Protein AF-A0A699TWW1-F1 (afdb_monomer_lite)

Radius of gyration: 23.91 Å; chains: 1; bounding box: 63×21×76 Å

Structure (mmCIF, N/CA/C/O backbone):
data_AF-A0A699TWW1-F1
#
_entry.id   AF-A0A699TWW1-F1
#
loop_
_atom_site.group_PDB
_atom_site.id
_atom_site.type_symbol
_atom_site.label_atom_id
_atom_site.label_alt_id
_atom_site.label_comp_id
_atom_site.label_asym_id
_atom_site.label_entity_id
_atom_site.label_seq_id
_atom_site.pdbx_PDB_ins_code
_atom_site.Cartn_x
_atom_site.Cartn_y
_atom_site.Cartn_z
_atom_site.occupancy
_atom_site.B_iso_or_equiv
_atom_site.auth_seq_id
_atom_site.auth_comp_id
_atom_site.auth_asym_id
_atom_site.auth_atom_id
_atom_site.pdbx_PDB_model_num
ATOM 1 N N . MET A 1 1 ? 47.365 -12.839 48.430 1.00 36.09 1 MET A N 1
ATOM 2 C CA . MET A 1 1 ? 47.598 -11.556 47.741 1.00 36.09 1 MET A CA 1
ATOM 3 C C . MET A 1 1 ? 46.984 -11.689 46.363 1.00 36.09 1 MET A C 1
ATOM 5 O O . MET A 1 1 ? 47.537 -12.426 45.566 1.00 36.09 1 MET A O 1
ATOM 9 N N . GLN A 1 2 ? 45.825 -11.137 46.045 1.00 32.66 2 GLN A N 1
ATOM 10 C CA . GLN A 1 2 ? 44.809 -10.357 46.762 1.00 32.66 2 GLN A CA 1
ATOM 11 C C . GLN A 1 2 ? 43.490 -10.607 45.988 1.00 32.66 2 GLN A C 1
ATOM 13 O O . GLN A 1 2 ? 43.554 -10.829 44.782 1.00 32.66 2 GLN A O 1
ATOM 18 N N . GLU A 1 3 ? 42.400 -10.909 46.704 1.00 35.81 3 GLU A N 1
ATOM 19 C CA . GLU A 1 3 ? 41.154 -10.100 46.771 1.00 35.81 3 GLU A CA 1
ATOM 20 C C . GLU A 1 3 ? 40.416 -10.036 45.419 1.00 35.81 3 GLU A C 1
ATOM 22 O O . GLU A 1 3 ? 40.863 -9.394 44.478 1.00 35.81 3 GLU A O 1
ATOM 27 N N . GLU A 1 4 ? 39.368 -10.840 45.200 1.00 44.75 4 GLU A N 1
ATOM 28 C CA . GLU A 1 4 ? 37.983 -10.510 45.602 1.00 44.75 4 GLU A CA 1
ATOM 29 C C . GLU A 1 4 ? 37.694 -9.012 45.530 1.00 44.75 4 GLU A C 1
ATOM 31 O O . GLU A 1 4 ? 37.936 -8.324 46.505 1.00 44.75 4 GLU A O 1
ATOM 36 N N . LEU A 1 5 ? 37.125 -8.534 44.425 1.00 32.69 5 LEU A N 1
ATOM 37 C CA . LEU A 1 5 ? 36.150 -7.440 44.402 1.00 32.69 5 LEU A CA 1
ATOM 38 C C . LEU A 1 5 ? 35.316 -7.660 43.128 1.00 32.69 5 LEU A C 1
ATOM 40 O O . LEU A 1 5 ? 35.822 -7.524 42.022 1.00 32.69 5 LEU A O 1
ATOM 44 N N . HIS A 1 6 ? 34.160 -8.303 43.263 1.00 32.06 6 HIS A N 1
ATOM 45 C CA . HIS A 1 6 ? 32.869 -7.615 43.340 1.00 32.06 6 HIS A CA 1
ATOM 46 C C . HIS A 1 6 ? 32.320 -7.232 41.956 1.00 32.06 6 HIS A C 1
ATOM 48 O O . HIS A 1 6 ? 33.028 -6.696 41.118 1.00 32.06 6 HIS A O 1
ATOM 54 N N . GLU A 1 7 ? 31.030 -7.527 41.773 1.00 40.00 7 GLU A N 1
ATOM 55 C CA . GLU A 1 7 ? 30.184 -7.251 40.600 1.00 40.00 7 GLU A CA 1
ATOM 56 C C . GLU A 1 7 ? 30.178 -8.310 39.485 1.00 40.00 7 GLU A C 1
ATOM 58 O O . GLU A 1 7 ? 30.182 -8.039 38.285 1.00 40.00 7 GLU A O 1
ATOM 63 N N . PHE A 1 8 ? 29.955 -9.558 39.911 1.00 32.84 8 PHE A N 1
ATOM 64 C CA . PHE A 1 8 ? 28.744 -10.250 39.449 1.00 32.84 8 PHE A CA 1
ATOM 65 C C . PHE A 1 8 ? 27.535 -9.335 39.723 1.00 32.84 8 PHE A C 1
ATOM 67 O O . PHE A 1 8 ? 27.031 -9.333 40.837 1.00 32.84 8 PHE A O 1
ATOM 74 N N . GLU A 1 9 ? 27.201 -8.482 38.750 1.00 46.22 9 GLU A N 1
ATOM 75 C CA . GLU A 1 9 ? 25.916 -7.798 38.500 1.00 46.22 9 GLU A CA 1
ATOM 76 C C . GLU A 1 9 ? 26.188 -6.579 37.596 1.00 46.22 9 GLU A C 1
ATOM 78 O O . GLU A 1 9 ? 26.313 -5.446 38.045 1.00 46.22 9 GLU A O 1
ATOM 83 N N . ARG A 1 10 ? 26.254 -6.791 36.276 1.00 31.42 10 ARG A N 1
ATOM 84 C CA . ARG A 1 10 ? 25.778 -5.761 35.343 1.00 31.42 10 ARG A CA 1
ATOM 85 C C . ARG A 1 10 ? 24.476 -6.257 34.746 1.00 31.42 10 ARG A C 1
ATOM 87 O O . ARG A 1 10 ? 24.480 -6.976 33.756 1.00 31.42 10 ARG A O 1
ATOM 94 N N . LEU A 1 11 ? 23.424 -5.927 35.486 1.00 34.34 11 LEU A N 1
ATOM 95 C CA . LEU A 1 11 ? 22.090 -5.539 35.043 1.00 34.34 11 LEU A CA 1
ATOM 96 C C . LEU A 1 11 ? 21.726 -5.945 33.607 1.00 34.34 11 LEU A C 1
ATOM 98 O O . LEU A 1 11 ? 22.255 -5.405 32.636 1.00 34.34 11 LEU A O 1
ATOM 102 N N . GLU A 1 12 ? 20.757 -6.855 33.524 1.00 46.75 12 GLU A N 1
ATOM 103 C CA . GLU A 1 12 ? 19.800 -6.952 32.424 1.00 46.75 12 GLU A CA 1
ATOM 104 C C . GLU A 1 12 ? 19.278 -5.554 32.066 1.00 46.75 12 GLU A C 1
ATOM 106 O O . GLU A 1 12 ? 18.487 -5.002 32.811 1.00 46.75 12 GLU A O 1
ATOM 111 N N . GLU A 1 13 ? 19.730 -4.980 30.955 1.00 53.97 13 GLU A N 1
ATOM 112 C CA . GLU A 1 13 ? 19.055 -3.917 30.194 1.00 53.97 13 GLU A CA 1
ATOM 113 C C . GLU A 1 13 ? 19.764 -3.860 28.822 1.00 53.97 13 GLU A C 1
ATOM 115 O O . GLU A 1 13 ? 20.384 -2.865 28.450 1.00 53.97 13 GLU A O 1
ATOM 120 N N . GLU A 1 14 ? 19.741 -4.956 28.056 1.00 42.88 14 GLU A N 1
ATOM 121 C CA . GLU A 1 14 ? 19.859 -4.816 26.601 1.00 42.88 14 GLU A CA 1
ATOM 122 C C . GLU A 1 14 ? 18.437 -4.760 26.064 1.00 42.88 14 GLU A C 1
ATOM 124 O O . GLU A 1 14 ? 17.745 -5.770 25.920 1.00 42.88 14 GLU A O 1
ATOM 129 N N . GLY A 1 15 ? 17.980 -3.516 25.904 1.00 43.69 15 GLY A N 1
ATOM 130 C CA . GLY A 1 15 ? 16.692 -3.180 25.332 1.00 43.69 15 GLY A CA 1
ATOM 131 C C . GLY A 1 15 ? 16.460 -3.911 24.017 1.00 43.69 15 GLY A C 1
ATOM 132 O O . GLY A 1 15 ? 17.394 -4.315 23.330 1.00 43.69 15 GLY A O 1
ATOM 133 N N . ILE A 1 16 ? 15.181 -4.075 23.686 1.00 45.28 16 ILE A N 1
ATOM 134 C CA . ILE A 1 16 ? 14.731 -4.648 22.419 1.00 45.28 16 ILE A CA 1
ATOM 135 C C . ILE A 1 16 ? 15.562 -4.033 21.289 1.00 45.28 16 ILE A C 1
ATOM 137 O O . ILE A 1 16 ? 15.473 -2.828 21.048 1.00 45.28 16 ILE A O 1
ATOM 141 N N . ASP A 1 17 ? 16.379 -4.855 20.633 1.00 39.88 17 ASP A N 1
ATOM 142 C CA . ASP A 1 17 ? 17.129 -4.447 19.455 1.00 39.88 17 ASP A CA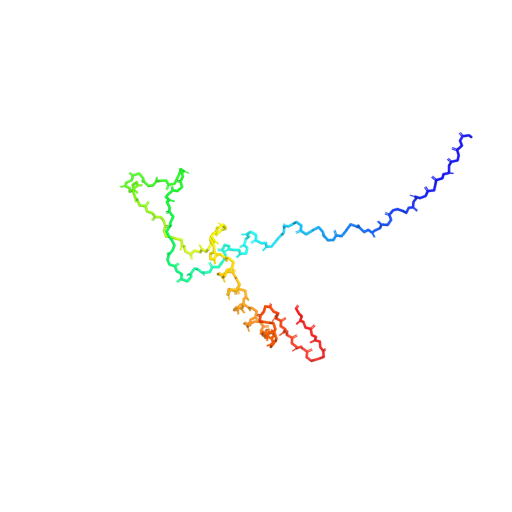 1
ATOM 143 C C . ASP A 1 17 ? 16.101 -4.123 18.362 1.00 39.88 17 ASP A C 1
ATOM 145 O O . ASP A 1 17 ? 15.422 -5.001 17.824 1.00 39.88 17 ASP A O 1
ATOM 149 N N . PHE A 1 18 ? 15.874 -2.828 18.135 1.00 47.38 18 PHE A N 1
ATOM 150 C CA . PHE A 1 18 ? 14.877 -2.309 17.193 1.00 47.38 18 PHE A CA 1
ATOM 151 C C . PHE A 1 18 ? 15.353 -2.387 15.730 1.00 47.38 18 PHE A C 1
ATOM 153 O O . PHE A 1 18 ? 14.671 -1.884 14.832 1.00 47.38 18 PHE A O 1
ATOM 160 N N . GLU A 1 19 ? 16.491 -3.027 15.464 1.00 53.47 19 GLU A N 1
ATOM 161 C CA . GLU A 1 19 ? 16.983 -3.289 14.115 1.00 53.47 19 GLU A CA 1
ATOM 162 C C . GLU A 1 19 ? 16.304 -4.535 13.506 1.00 53.47 19 GLU A C 1
ATOM 164 O O . GLU A 1 19 ? 16.578 -5.688 13.820 1.00 53.47 19 GLU A O 1
ATOM 169 N N . GLU A 1 20 ? 15.389 -4.245 12.578 1.00 54.09 20 GLU A N 1
ATOM 170 C CA . GLU A 1 20 ? 15.117 -5.028 11.367 1.00 54.09 20 GLU A CA 1
ATOM 171 C C . GLU A 1 20 ? 14.612 -6.480 11.486 1.00 54.09 20 GLU A C 1
ATOM 173 O O . GLU A 1 20 ? 15.315 -7.442 11.181 1.00 54.09 20 GLU A O 1
ATOM 178 N N . SER A 1 21 ? 13.300 -6.669 11.690 1.00 49.81 21 SER A N 1
ATOM 179 C CA . SER A 1 21 ? 12.678 -7.946 11.274 1.00 49.81 21 SER A CA 1
ATOM 180 C C . SER A 1 21 ? 11.313 -7.882 10.582 1.00 49.81 21 SER A C 1
ATOM 182 O O . SER A 1 21 ? 10.813 -8.916 10.150 1.00 49.81 21 SER A O 1
ATOM 184 N N . PHE A 1 22 ? 10.698 -6.709 10.366 1.00 52.16 22 PHE A N 1
ATOM 185 C CA . PHE A 1 22 ? 9.357 -6.689 9.741 1.00 52.16 22 PHE A CA 1
ATOM 186 C C . PHE A 1 22 ? 9.074 -5.612 8.687 1.00 52.16 22 PHE A C 1
ATOM 188 O O . PHE A 1 22 ? 7.986 -5.622 8.117 1.00 52.16 22 PHE A O 1
ATOM 195 N N . ALA A 1 23 ? 10.009 -4.716 8.357 1.00 52.94 23 ALA A N 1
ATOM 196 C CA . ALA A 1 23 ? 9.735 -3.616 7.420 1.00 52.94 23 ALA A CA 1
ATOM 197 C C . ALA A 1 23 ? 10.074 -3.909 5.939 1.00 52.94 23 ALA A C 1
ATOM 199 O O . ALA A 1 23 ? 9.243 -3.607 5.079 1.00 52.94 23 ALA A O 1
ATOM 200 N N . PRO A 1 24 ? 11.225 -4.516 5.578 1.00 54.84 24 PRO A N 1
ATOM 201 C CA . PRO A 1 24 ? 11.615 -4.610 4.166 1.00 54.84 24 PRO A CA 1
ATOM 202 C C . PRO A 1 24 ? 10.673 -5.491 3.329 1.00 54.84 24 PRO A C 1
ATOM 204 O O . PRO A 1 24 ? 10.322 -5.145 2.201 1.00 54.84 24 PRO A O 1
ATOM 207 N N . THR A 1 25 ? 10.206 -6.606 3.897 1.00 59.19 25 THR A N 1
ATOM 208 C CA . THR A 1 25 ? 9.284 -7.549 3.237 1.00 59.19 25 THR A CA 1
ATOM 209 C C . THR A 1 25 ? 7.831 -7.080 3.268 1.00 59.19 25 THR A C 1
ATOM 211 O O . THR A 1 25 ? 7.046 -7.430 2.385 1.00 59.19 25 THR A O 1
ATOM 214 N N . ALA A 1 26 ? 7.470 -6.250 4.247 1.00 58.62 26 ALA A N 1
ATOM 215 C CA . ALA A 1 26 ? 6.149 -5.653 4.378 1.00 58.62 26 ALA A CA 1
ATOM 216 C C . ALA A 1 26 ? 5.785 -4.833 3.129 1.00 58.62 26 ALA A C 1
ATOM 218 O O . ALA A 1 26 ? 4.729 -5.055 2.527 1.00 58.62 26 ALA A O 1
ATOM 219 N N . PHE A 1 27 ? 6.688 -3.958 2.673 1.00 62.66 27 PHE A N 1
ATOM 220 C CA . PHE A 1 27 ? 6.439 -3.090 1.516 1.00 62.66 27 PHE A CA 1
ATOM 221 C C . PHE A 1 27 ? 6.183 -3.862 0.218 1.00 62.66 27 PHE A C 1
ATOM 223 O O . PHE A 1 27 ? 5.365 -3.423 -0.590 1.00 62.66 27 PHE A O 1
ATOM 230 N N . LEU A 1 28 ? 6.800 -5.036 0.052 1.00 65.44 28 LEU A N 1
ATOM 231 C CA . LEU A 1 28 ? 6.691 -5.855 -1.162 1.00 65.44 28 LEU A CA 1
ATOM 232 C C . LEU A 1 28 ? 5.283 -6.427 -1.397 1.00 65.44 28 LEU A C 1
ATOM 234 O O . LEU A 1 28 ? 4.966 -6.861 -2.505 1.00 65.44 28 LEU A O 1
ATOM 238 N N . ASN A 1 29 ? 4.413 -6.409 -0.383 1.00 70.06 29 ASN A N 1
ATOM 239 C CA . ASN A 1 29 ? 3.053 -6.941 -0.484 1.00 70.06 29 ASN A CA 1
ATOM 240 C C . ASN A 1 29 ? 1.989 -5.878 -0.797 1.00 70.06 29 ASN A C 1
ATOM 242 O O . ASN A 1 29 ? 0.878 -6.239 -1.207 1.00 70.06 29 ASN A O 1
ATOM 246 N N . GLY A 1 30 ? 2.322 -4.589 -0.661 1.00 78.50 30 GLY A N 1
ATOM 247 C CA . GLY A 1 30 ? 1.404 -3.479 -0.908 1.00 78.50 30 GLY A CA 1
ATOM 248 C C . GLY A 1 30 ? 0.993 -3.386 -2.379 1.00 78.50 30 GLY A C 1
ATOM 249 O O . GLY A 1 30 ? 1.838 -3.343 -3.277 1.00 78.50 30 GLY A O 1
ATOM 250 N N . ASN A 1 31 ? -0.315 -3.341 -2.640 1.00 85.25 31 ASN A N 1
ATOM 251 C CA . ASN A 1 31 ? -0.831 -3.077 -3.983 1.00 85.25 31 ASN A CA 1
ATOM 252 C C . ASN A 1 31 ? -0.679 -1.589 -4.312 1.00 85.25 31 ASN A C 1
ATOM 254 O O . ASN A 1 31 ? -1.053 -0.726 -3.516 1.00 85.25 31 ASN A O 1
ATOM 258 N N . LEU A 1 32 ? -0.161 -1.288 -5.501 1.00 87.06 32 LEU A N 1
ATOM 259 C CA . LEU A 1 32 ? -0.091 0.080 -6.001 1.00 87.06 32 LEU A CA 1
ATOM 260 C C . LEU A 1 32 ? -1.469 0.501 -6.522 1.00 87.06 32 LEU A C 1
ATOM 262 O O . LEU A 1 32 ? -2.074 -0.212 -7.319 1.00 87.06 32 LEU A O 1
ATOM 266 N N . ARG A 1 33 ? -1.965 1.658 -6.068 1.00 85.06 33 ARG A N 1
ATOM 267 C CA . ARG A 1 33 ? -3.189 2.270 -6.619 1.00 85.06 33 ARG A CA 1
ATOM 268 C C . ARG A 1 33 ? -2.951 2.882 -7.998 1.00 85.06 33 ARG A C 1
ATOM 270 O O . ARG A 1 33 ? -3.863 2.946 -8.811 1.00 85.06 33 ARG A O 1
ATOM 277 N N . GLU A 1 34 ? -1.730 3.344 -8.225 1.00 87.31 34 GLU A N 1
ATOM 278 C CA . GLU A 1 34 ? -1.299 4.025 -9.438 1.00 87.31 34 GLU A CA 1
ATOM 279 C C . GLU A 1 34 ? -0.411 3.103 -10.271 1.00 87.31 34 GLU A C 1
ATOM 281 O O . GLU A 1 34 ? 0.264 2.213 -9.746 1.00 87.31 34 GLU A O 1
ATOM 286 N N . GLU A 1 35 ? -0.381 3.335 -11.579 1.00 90.75 35 GLU A N 1
ATOM 287 C CA . GLU A 1 35 ? 0.538 2.624 -12.456 1.00 90.75 35 GLU A CA 1
ATOM 288 C C . GLU A 1 35 ? 1.935 3.222 -12.345 1.00 90.75 35 GLU A C 1
ATOM 290 O O . GLU A 1 35 ? 2.159 4.388 -12.663 1.00 90.75 35 GLU A O 1
ATOM 295 N N . VAL A 1 36 ? 2.886 2.406 -11.900 1.00 90.69 36 VAL A N 1
ATOM 296 C CA . VAL A 1 36 ? 4.275 2.824 -11.730 1.00 90.69 36 VAL A CA 1
ATOM 297 C C . VAL A 1 36 ? 5.127 2.025 -12.694 1.00 90.69 36 VAL A C 1
ATOM 299 O O . VAL A 1 36 ? 5.084 0.793 -12.701 1.00 90.69 36 VAL A O 1
ATOM 302 N N . TYR A 1 37 ? 5.904 2.745 -13.493 1.00 92.94 37 TYR A N 1
ATOM 303 C CA . TYR A 1 37 ? 6.818 2.183 -14.472 1.00 92.94 37 TYR A CA 1
ATOM 304 C C . TYR A 1 37 ? 8.255 2.474 -14.046 1.00 92.94 37 TYR A C 1
ATOM 306 O O . TYR A 1 37 ? 8.551 3.562 -13.551 1.00 92.94 37 TYR A O 1
ATOM 314 N N . VAL A 1 38 ? 9.143 1.503 -14.232 1.00 91.50 38 VAL A N 1
ATOM 315 C CA . VAL A 1 38 ? 10.575 1.638 -13.952 1.00 91.50 38 VAL A CA 1
ATOM 316 C C . VAL A 1 38 ? 11.384 1.264 -15.183 1.00 91.50 38 VAL A C 1
ATOM 318 O O . VAL A 1 38 ? 10.974 0.416 -15.980 1.00 91.50 38 VAL A O 1
ATOM 321 N N . SER A 1 39 ? 12.543 1.899 -15.341 1.00 93.19 39 SER A N 1
ATOM 322 C CA . SER A 1 39 ? 13.508 1.493 -16.357 1.00 93.19 39 SER A CA 1
ATOM 323 C C . SER A 1 39 ? 13.971 0.060 -16.111 1.00 93.19 39 SER A C 1
ATOM 325 O O . SER A 1 39 ? 13.976 -0.424 -14.975 1.00 93.19 39 SER A O 1
ATOM 327 N N . GLN A 1 40 ? 14.387 -0.613 -17.178 1.00 93.31 40 GLN A N 1
ATOM 328 C CA . GLN A 1 40 ? 14.931 -1.960 -17.066 1.00 93.31 40 GLN A CA 1
ATOM 329 C C . GLN A 1 40 ? 16.223 -1.920 -16.240 1.00 93.31 40 GLN A C 1
ATOM 331 O O . GLN A 1 40 ? 17.111 -1.118 -16.544 1.00 93.31 40 GLN A O 1
ATOM 336 N N . PRO A 1 41 ? 16.339 -2.731 -15.176 1.00 89.62 41 PRO A N 1
ATOM 337 C CA . PRO A 1 41 ? 17.557 -2.777 -14.395 1.00 89.62 41 PRO A CA 1
ATOM 338 C C . PRO A 1 41 ? 18.679 -3.431 -15.200 1.00 89.62 41 PRO A C 1
ATOM 340 O O . PRO A 1 41 ? 18.455 -4.313 -16.034 1.00 89.62 41 PRO A O 1
ATOM 343 N N . ASN A 1 42 ? 19.907 -3.008 -14.912 1.00 88.31 42 ASN A N 1
ATOM 344 C CA . ASN A 1 42 ? 21.098 -3.574 -15.531 1.00 88.31 42 ASN A CA 1
ATOM 345 C C . ASN A 1 42 ? 21.124 -5.098 -15.308 1.00 88.31 42 ASN A C 1
ATOM 347 O O . ASN A 1 42 ? 20.977 -5.563 -14.179 1.00 88.31 42 ASN A O 1
ATOM 351 N N . GLY A 1 43 ? 21.284 -5.868 -16.388 1.00 91.00 43 GLY A N 1
ATOM 352 C CA . GLY A 1 43 ? 21.248 -7.338 -16.362 1.00 91.00 43 GLY A CA 1
ATOM 353 C C . GLY A 1 43 ? 19.875 -7.976 -16.621 1.00 91.00 43 GLY A C 1
ATOM 354 O O . GLY A 1 43 ? 19.815 -9.186 -16.802 1.00 91.00 43 GLY A O 1
ATOM 355 N N . PHE A 1 44 ? 18.798 -7.186 -16.703 1.00 88.44 44 PHE A N 1
ATOM 356 C CA . PHE A 1 44 ? 17.439 -7.643 -17.050 1.00 88.44 44 PHE A CA 1
ATOM 357 C C . PHE A 1 44 ? 16.849 -6.874 -18.241 1.00 88.44 44 PHE A C 1
ATOM 359 O O . PHE A 1 44 ? 15.629 -6.790 -18.393 1.00 88.44 44 PHE A O 1
ATOM 366 N N . VAL A 1 45 ? 17.712 -6.261 -19.052 1.00 93.69 45 VAL A N 1
ATOM 367 C CA . VAL A 1 45 ? 17.302 -5.569 -20.274 1.00 93.69 45 VAL A CA 1
ATOM 368 C C . VAL A 1 45 ? 16.901 -6.613 -21.311 1.00 93.69 45 VAL A C 1
ATOM 370 O O . VAL A 1 45 ? 17.690 -7.496 -21.642 1.00 93.69 45 VAL A O 1
ATOM 373 N N . ASP A 1 46 ? 15.683 -6.497 -21.819 1.00 93.69 46 ASP A N 1
ATOM 374 C CA . ASP A 1 46 ? 15.200 -7.252 -22.966 1.00 93.69 46 ASP A CA 1
ATOM 375 C C . ASP A 1 46 ? 15.951 -6.797 -24.228 1.00 93.69 46 ASP A C 1
ATOM 377 O O . ASP A 1 46 ? 15.905 -5.622 -24.604 1.00 93.69 46 ASP A O 1
ATOM 381 N N . ALA A 1 47 ? 16.662 -7.728 -24.868 1.00 93.62 47 ALA A N 1
ATOM 382 C CA . ALA A 1 47 ? 17.457 -7.457 -26.061 1.00 93.62 47 ALA A CA 1
ATOM 383 C C . ALA A 1 47 ? 16.591 -7.104 -27.281 1.00 93.62 47 ALA A C 1
ATOM 385 O O . ALA A 1 47 ? 17.017 -6.297 -28.110 1.00 93.62 47 ALA A O 1
ATOM 386 N N . ASP A 1 48 ? 15.382 -7.664 -27.367 1.00 96.50 48 ASP A N 1
ATOM 387 C CA . ASP A 1 48 ? 14.447 -7.396 -28.462 1.00 96.50 48 ASP A CA 1
ATOM 388 C C . ASP A 1 48 ? 13.700 -6.075 -28.236 1.00 96.50 48 ASP A C 1
ATOM 390 O O . ASP A 1 48 ? 13.293 -5.407 -29.189 1.00 96.50 48 ASP A O 1
ATOM 394 N N . ASN A 1 49 ? 13.560 -5.659 -26.972 1.00 93.75 49 ASN A N 1
ATOM 395 C CA . ASN A 1 49 ? 12.846 -4.445 -26.581 1.00 93.75 49 ASN A CA 1
ATOM 396 C C . ASN A 1 49 ? 13.659 -3.565 -25.607 1.00 93.75 49 ASN A C 1
ATOM 398 O O . ASN A 1 49 ? 13.231 -3.318 -24.473 1.00 93.75 49 ASN A O 1
ATOM 402 N N . PRO A 1 50 ? 14.805 -3.003 -26.032 1.00 90.88 50 PRO A N 1
ATOM 403 C CA . PRO A 1 50 ? 15.717 -2.288 -25.132 1.00 90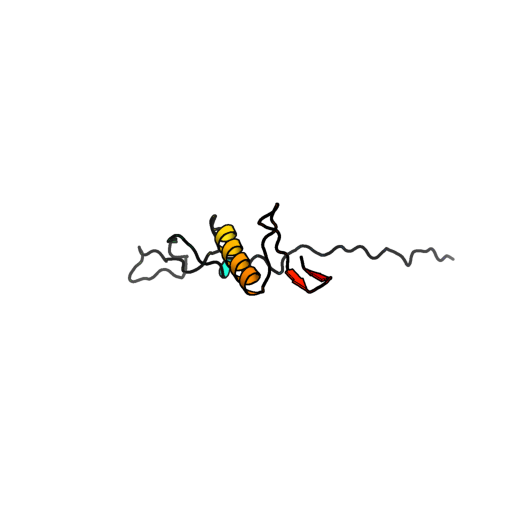.88 50 PRO A CA 1
ATOM 404 C C . PRO A 1 50 ? 15.114 -1.008 -24.532 1.00 90.88 50 PRO A C 1
ATOM 406 O O . PRO A 1 50 ? 15.504 -0.580 -23.449 1.00 90.88 50 PRO A O 1
ATOM 409 N N . ASN A 1 51 ? 14.124 -0.411 -25.204 1.00 92.62 51 ASN A N 1
ATOM 410 C CA . ASN A 1 51 ? 13.468 0.828 -24.773 1.00 92.62 51 ASN A CA 1
ATOM 411 C C . ASN A 1 51 ? 12.199 0.598 -23.936 1.00 92.62 51 ASN A C 1
ATOM 413 O O . ASN A 1 51 ? 11.516 1.561 -23.585 1.00 92.62 51 ASN A O 1
ATOM 417 N N . HIS A 1 52 ? 11.842 -0.654 -23.640 1.00 93.06 52 HIS A N 1
ATOM 418 C CA . HIS A 1 52 ? 10.693 -0.934 -22.786 1.00 93.06 52 HIS A CA 1
ATOM 419 C C . HIS A 1 52 ? 10.953 -0.551 -21.331 1.00 93.06 52 H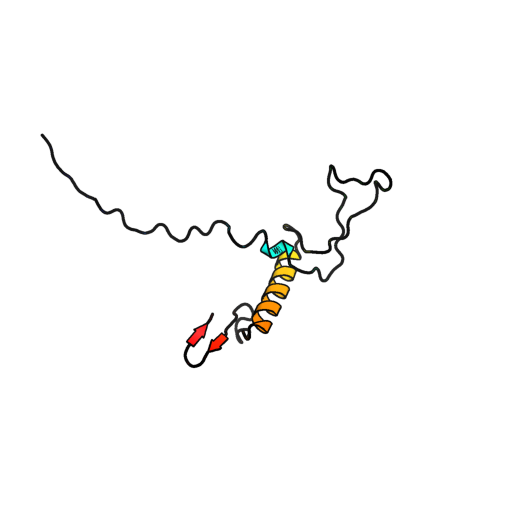IS A C 1
ATOM 421 O O . HIS A 1 52 ? 12.086 -0.398 -20.877 1.00 93.06 52 HIS A O 1
ATOM 427 N N . VAL A 1 53 ? 9.856 -0.398 -20.600 1.00 93.56 53 VAL A N 1
ATOM 428 C CA . VAL A 1 53 ? 9.832 -0.151 -19.160 1.00 93.56 53 VAL A CA 1
ATOM 429 C C . VAL A 1 53 ? 8.991 -1.227 -18.490 1.00 93.56 53 VAL A C 1
ATOM 431 O O . VAL A 1 53 ? 8.025 -1.731 -19.069 1.00 93.56 53 VAL A O 1
ATOM 434 N N . TYR A 1 54 ? 9.335 -1.577 -17.255 1.00 92.00 54 TYR A N 1
ATOM 435 C CA . TYR A 1 54 ? 8.585 -2.563 -16.487 1.00 92.00 54 TYR A CA 1
ATOM 436 C C . TYR A 1 54 ? 7.496 -1.890 -15.662 1.00 92.00 54 TYR A C 1
ATOM 438 O O . TYR A 1 54 ? 7.756 -0.941 -14.925 1.00 92.00 54 TYR A O 1
ATOM 446 N N . LYS A 1 55 ? 6.273 -2.418 -15.749 1.00 92.12 55 LYS A N 1
ATOM 447 C CA . LYS A 1 55 ? 5.168 -2.030 -14.870 1.00 92.12 55 LYS A CA 1
ATOM 448 C C . LYS A 1 55 ? 5.270 -2.781 -13.547 1.00 92.12 55 LYS A C 1
ATOM 450 O O . LYS A 1 55 ? 5.251 -4.014 -13.520 1.00 92.12 55 LYS A O 1
ATOM 455 N N . LEU A 1 56 ? 5.315 -2.045 -12.444 1.00 90.06 56 LEU A N 1
ATOM 456 C CA . LEU A 1 56 ? 5.321 -2.632 -11.112 1.00 90.06 56 LEU A CA 1
ATOM 457 C C . LEU A 1 56 ? 3.930 -3.155 -10.747 1.00 90.06 56 LEU A C 1
ATOM 459 O O . LEU A 1 56 ? 2.943 -2.424 -10.769 1.00 90.06 56 LEU A O 1
ATOM 463 N N . LYS A 1 57 ? 3.858 -4.437 -10.376 1.00 87.56 57 LYS A N 1
ATOM 464 C CA . LYS A 1 57 ? 2.629 -5.067 -9.860 1.00 87.56 57 LYS A CA 1
ATOM 465 C C . LYS A 1 57 ? 2.423 -4.826 -8.362 1.00 87.56 57 LYS A C 1
ATOM 467 O O . LYS A 1 57 ? 1.305 -4.944 -7.868 1.00 87.56 57 LYS A O 1
ATOM 472 N N . LYS A 1 58 ? 3.506 -4.534 -7.644 1.00 86.31 58 LYS A N 1
ATOM 473 C CA . LYS A 1 58 ? 3.569 -4.353 -6.192 1.00 86.31 58 LYS A CA 1
ATOM 474 C C . LYS A 1 58 ? 4.468 -3.174 -5.860 1.00 86.31 58 LYS A C 1
ATOM 476 O O . LYS A 1 58 ? 5.322 -2.802 -6.666 1.00 86.31 58 LYS A O 1
ATOM 481 N N . ALA A 1 59 ? 4.270 -2.593 -4.685 1.00 87.75 59 ALA A N 1
ATOM 482 C CA . ALA A 1 59 ? 5.148 -1.552 -4.193 1.00 87.75 59 ALA A CA 1
ATOM 483 C C . ALA A 1 59 ? 6.556 -2.116 -3.948 1.00 87.75 59 ALA A C 1
ATOM 485 O O . ALA A 1 59 ? 6.725 -3.162 -3.330 1.00 87.75 59 ALA A O 1
ATOM 486 N N . LEU A 1 60 ? 7.567 -1.418 -4.458 1.00 86.62 60 LEU A N 1
ATOM 487 C CA . LEU A 1 60 ? 8.968 -1.681 -4.151 1.00 86.62 60 LEU A CA 1
ATOM 488 C C . LEU A 1 60 ? 9.440 -0.726 -3.059 1.00 86.62 60 LEU A C 1
ATOM 490 O O . LEU A 1 60 ? 8.924 0.386 -2.920 1.00 86.62 60 LEU A O 1
ATOM 494 N N . TYR A 1 61 ? 10.453 -1.151 -2.311 1.00 81.25 61 TYR A N 1
ATOM 495 C CA . TYR A 1 61 ? 11.147 -0.275 -1.377 1.00 81.25 61 TYR A CA 1
ATOM 496 C C . TYR A 1 61 ? 11.685 0.980 -2.089 1.00 81.25 61 TYR 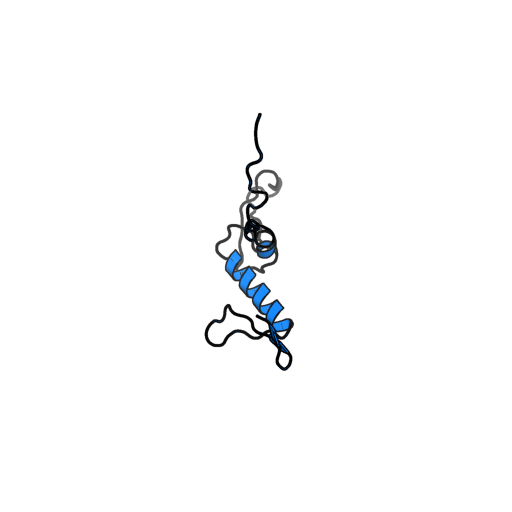A C 1
ATOM 498 O O . TYR A 1 61 ? 12.038 0.943 -3.268 1.00 81.25 61 TYR A O 1
ATOM 506 N N . GLY A 1 62 ? 11.709 2.109 -1.378 1.00 83.19 62 GLY A N 1
ATOM 507 C CA . GLY A 1 62 ? 12.161 3.400 -1.910 1.00 83.19 62 GLY A CA 1
ATOM 508 C C . GLY A 1 62 ? 11.128 4.148 -2.763 1.00 83.19 62 GLY A C 1
ATOM 509 O O . GLY A 1 62 ? 11.321 5.325 -3.066 1.00 83.19 62 GLY A O 1
ATOM 510 N N . LEU A 1 63 ? 9.997 3.524 -3.110 1.00 87.69 63 LEU A N 1
ATOM 511 C CA . LEU A 1 63 ? 8.884 4.234 -3.735 1.00 87.69 63 LEU A CA 1
ATOM 512 C C . LEU A 1 63 ? 8.158 5.111 -2.708 1.00 87.69 63 LEU A C 1
ATOM 514 O O . LEU A 1 63 ? 7.759 4.635 -1.646 1.00 87.69 63 LEU A O 1
ATOM 518 N N . LYS A 1 64 ? 7.884 6.372 -3.060 1.00 88.38 64 LYS A N 1
ATOM 519 C CA . LYS A 1 64 ? 7.152 7.320 -2.193 1.00 88.38 64 LYS A CA 1
ATOM 520 C C . LYS A 1 64 ? 5.768 6.805 -1.779 1.00 88.38 64 LYS A C 1
ATOM 522 O O . LYS A 1 64 ? 5.283 7.118 -0.698 1.00 88.38 64 LYS A O 1
ATOM 527 N N . GLN A 1 65 ? 5.146 5.998 -2.631 1.00 87.38 65 GLN A N 1
ATOM 528 C CA . GLN A 1 65 ? 3.838 5.391 -2.418 1.00 87.38 65 GLN A CA 1
ATOM 529 C C . GLN A 1 65 ? 3.882 4.051 -1.664 1.00 87.38 65 GLN A C 1
ATOM 531 O O . GLN A 1 65 ? 2.831 3.579 -1.229 1.00 87.38 65 GLN A O 1
ATOM 536 N N . ALA A 1 66 ? 5.057 3.435 -1.478 1.00 87.81 66 ALA A N 1
ATOM 537 C CA . ALA A 1 66 ? 5.167 2.145 -0.795 1.00 87.81 66 ALA A CA 1
ATOM 538 C C . ALA A 1 66 ? 4.650 2.165 0.654 1.00 87.81 66 ALA A C 1
ATOM 540 O O . ALA A 1 66 ? 3.883 1.263 0.999 1.00 87.81 66 ALA A O 1
ATOM 541 N N . PRO A 1 67 ? 4.942 3.192 1.481 1.00 87.88 67 PRO A N 1
ATOM 542 C CA . PRO A 1 67 ? 4.389 3.269 2.832 1.00 87.88 67 PRO A CA 1
ATOM 543 C C . PRO A 1 67 ? 2.863 3.304 2.851 1.00 87.88 67 PRO A C 1
ATOM 545 O O . PRO A 1 67 ? 2.225 2.639 3.666 1.00 87.88 67 PRO A O 1
ATOM 548 N N . ARG A 1 68 ? 2.258 4.029 1.903 1.00 89.25 68 ARG A N 1
ATOM 549 C CA . ARG A 1 68 ? 0.801 4.121 1.799 1.00 89.25 68 ARG A CA 1
ATOM 550 C C . ARG A 1 68 ? 0.176 2.804 1.346 1.00 89.25 68 ARG A C 1
ATOM 552 O O . ARG A 1 68 ? -0.797 2.361 1.951 1.00 89.25 68 ARG A O 1
ATOM 559 N N . ALA A 1 69 ? 0.743 2.183 0.312 1.00 89.25 69 ALA A N 1
ATOM 560 C CA . ALA A 1 69 ? 0.297 0.887 -0.196 1.00 89.25 69 ALA A CA 1
ATOM 561 C C . ALA A 1 69 ? 0.357 -0.198 0.889 1.00 89.25 69 ALA A C 1
ATOM 563 O O . ALA A 1 69 ? -0.533 -1.047 0.976 1.00 89.25 69 ALA A O 1
ATOM 564 N N . TRP A 1 70 ? 1.382 -0.145 1.741 1.00 87.94 70 TRP A N 1
ATOM 565 C CA . TRP A 1 70 ? 1.506 -1.052 2.871 1.00 87.94 70 TRP A CA 1
ATOM 566 C C . TRP A 1 70 ? 0.470 -0.783 3.967 1.00 87.94 70 TRP A C 1
ATOM 568 O O . TRP A 1 70 ? -0.234 -1.710 4.363 1.00 87.94 70 TRP A O 1
ATOM 578 N N . TYR A 1 71 ? 0.309 0.473 4.403 1.00 89.44 71 TYR A N 1
ATOM 579 C CA . TYR A 1 71 ? -0.688 0.828 5.421 1.00 89.44 71 TYR A CA 1
ATOM 580 C C . TYR A 1 71 ? -2.110 0.433 5.003 1.00 89.44 71 TYR A C 1
ATOM 582 O O . TYR A 1 71 ? -2.884 -0.055 5.827 1.00 89.44 71 TYR A O 1
ATOM 590 N N . ASP A 1 72 ? -2.466 0.620 3.729 1.00 90.19 72 ASP A N 1
ATOM 591 C CA . ASP A 1 72 ? -3.779 0.223 3.219 1.00 90.19 72 ASP A CA 1
ATOM 592 C C . ASP A 1 72 ? -3.972 -1.304 3.283 1.00 90.19 72 ASP A C 1
ATOM 594 O O . ASP A 1 72 ? -5.024 -1.769 3.721 1.00 90.19 72 ASP A O 1
ATOM 598 N N . MET A 1 73 ? -2.953 -2.087 2.906 1.00 90.00 73 MET A N 1
ATOM 599 C CA . MET A 1 73 ? -2.996 -3.552 2.984 1.00 90.00 73 MET A CA 1
ATOM 600 C C . MET A 1 73 ? -3.109 -4.041 4.435 1.00 90.00 73 MET A C 1
ATOM 602 O O . MET A 1 73 ? -3.972 -4.864 4.739 1.00 90.00 73 MET A O 1
ATOM 606 N N . LEU A 1 74 ? -2.281 -3.500 5.336 1.00 89.44 74 LEU A N 1
ATOM 607 C CA . LEU A 1 74 ? -2.325 -3.815 6.766 1.00 89.44 74 LEU A CA 1
ATOM 608 C C . LEU A 1 74 ? -3.684 -3.448 7.368 1.00 89.44 74 LEU A C 1
ATOM 610 O O . LEU A 1 74 ? -4.286 -4.254 8.072 1.00 89.44 74 LEU A O 1
ATOM 614 N N . SER A 1 75 ? -4.191 -2.255 7.044 1.00 92.25 75 SER A N 1
ATOM 615 C CA . SER A 1 75 ? -5.504 -1.797 7.499 1.00 92.25 75 SER A CA 1
ATOM 616 C C . SER A 1 75 ? -6.598 -2.786 7.117 1.00 92.25 75 SER A C 1
ATOM 618 O O . SER A 1 75 ? -7.412 -3.143 7.959 1.00 92.25 75 SER A O 1
ATOM 620 N N . LEU A 1 76 ? -6.628 -3.229 5.857 1.00 92.25 76 LEU A N 1
ATOM 621 C CA . LEU A 1 76 ? -7.632 -4.181 5.383 1.00 92.25 76 LEU A CA 1
ATOM 622 C C . LEU A 1 76 ? -7.513 -5.532 6.090 1.00 92.25 76 LEU A C 1
ATOM 624 O O . LEU A 1 76 ? -8.530 -6.098 6.484 1.00 92.25 76 LEU A O 1
ATOM 628 N N . PHE A 1 77 ? -6.288 -6.025 6.280 1.00 90.81 77 PHE A N 1
ATOM 629 C CA . PHE A 1 77 ? -6.046 -7.2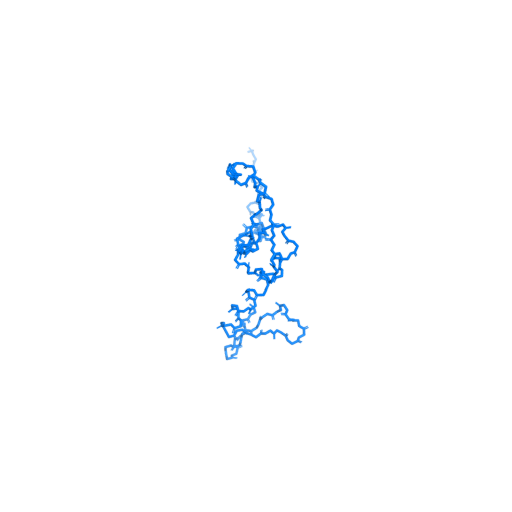75 6.993 1.00 90.81 77 PHE A CA 1
ATOM 630 C C . PHE A 1 77 ? -6.547 -7.213 8.442 1.00 90.81 77 PHE A C 1
ATOM 632 O O . PHE A 1 77 ? -7.276 -8.101 8.870 1.00 90.81 77 PHE A O 1
ATOM 639 N N . LEU A 1 78 ? -6.221 -6.149 9.180 1.00 92.56 78 LEU A N 1
ATOM 640 C CA . LEU A 1 78 ? -6.646 -5.992 10.573 1.00 92.56 78 LEU A CA 1
ATOM 641 C C . LEU A 1 78 ? -8.167 -5.855 10.694 1.00 92.56 78 LEU A C 1
ATOM 643 O O . LEU A 1 78 ? -8.771 -6.515 11.537 1.00 92.56 78 LEU A O 1
ATOM 647 N N . LEU A 1 79 ? -8.799 -5.078 9.809 1.00 92.75 79 LEU A N 1
ATOM 648 C CA . LEU A 1 79 ? -10.261 -4.977 9.753 1.00 92.75 79 LEU A CA 1
ATOM 649 C C . LEU A 1 79 ? -10.924 -6.336 9.473 1.00 92.75 79 LEU A C 1
ATOM 651 O O . LEU A 1 79 ? -11.965 -6.637 10.045 1.00 92.75 79 LEU A O 1
ATOM 655 N N . TYR A 1 80 ? -10.313 -7.173 8.630 1.00 93.62 80 TYR A N 1
ATOM 656 C CA . TYR A 1 80 ? -10.781 -8.538 8.373 1.00 93.62 80 TYR A CA 1
ATOM 657 C C . TYR A 1 80 ? -10.606 -9.479 9.582 1.00 93.62 80 TYR A C 1
ATOM 659 O O . TYR A 1 80 ? -11.271 -10.505 9.661 1.00 93.62 80 TYR A O 1
ATOM 667 N N . GLN A 1 81 ? -9.723 -9.147 10.527 1.00 91.75 81 GLN A N 1
ATOM 668 C CA . GLN A 1 81 ? -9.499 -9.886 11.778 1.00 91.75 81 GLN A CA 1
ATOM 669 C C . GLN A 1 81 ? -10.293 -9.310 12.967 1.00 91.75 81 GLN A C 1
ATOM 671 O O . GLN A 1 81 ? -9.909 -9.510 14.126 1.00 91.75 81 GLN A O 1
ATOM 676 N N . ASP A 1 82 ? -11.373 -8.577 12.672 1.00 93.06 82 ASP A N 1
ATOM 677 C CA . ASP A 1 82 ? -12.278 -7.917 13.621 1.00 93.06 82 ASP A CA 1
ATOM 678 C C . ASP A 1 82 ? -11.625 -6.826 14.484 1.00 93.06 82 ASP A C 1
ATOM 680 O O . ASP A 1 82 ? -12.150 -6.434 15.530 1.00 93.06 82 ASP A O 1
ATOM 684 N N . PHE A 1 83 ? -10.483 -6.286 14.050 1.00 94.06 83 PHE A N 1
ATOM 685 C CA . PHE A 1 83 ? -9.988 -5.039 14.620 1.00 94.06 83 PHE A CA 1
ATOM 686 C C . PHE A 1 83 ? -10.806 -3.864 14.086 1.00 94.06 83 PHE A C 1
ATOM 688 O O . PHE A 1 83 ? -11.301 -3.854 12.962 1.00 94.06 83 PHE A O 1
ATOM 695 N N . SER A 1 84 ? -10.896 -2.823 14.898 1.00 93.31 84 SER A N 1
ATOM 696 C CA . SER A 1 84 ? -11.514 -1.545 14.565 1.00 93.31 84 SER A CA 1
ATOM 697 C C . SER A 1 84 ? -10.464 -0.442 14.615 1.00 93.31 84 SER A C 1
ATOM 699 O O . SER A 1 84 ? -9.505 -0.532 15.377 1.00 93.31 84 SER A O 1
ATOM 701 N N . LYS A 1 85 ? -10.621 0.604 13.802 1.00 94.38 85 LYS A N 1
ATOM 702 C CA . LYS A 1 85 ? -9.741 1.776 13.885 1.00 94.38 85 LYS A CA 1
ATOM 703 C C . LYS A 1 85 ? -10.112 2.629 15.095 1.00 94.38 85 LYS A C 1
ATOM 705 O O . LYS A 1 85 ? -11.296 2.804 15.390 1.00 94.38 85 LYS A O 1
ATOM 710 N N . GLY A 1 86 ? -9.107 3.186 15.761 1.00 91.19 86 GLY A N 1
ATOM 711 C CA . GLY A 1 86 ? -9.291 4.156 16.829 1.00 91.19 86 GLY A CA 1
ATOM 712 C C . GLY A 1 86 ? -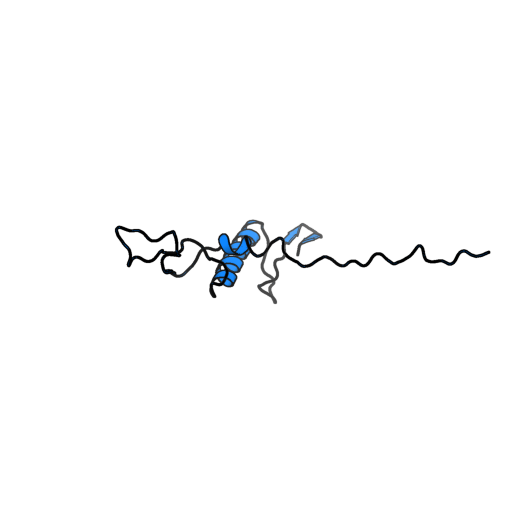10.079 5.375 16.343 1.00 91.19 86 GLY A C 1
ATOM 713 O O . GLY A 1 86 ? -9.907 5.844 15.220 1.00 91.19 86 GLY A O 1
ATOM 714 N N . SER A 1 87 ? -10.960 5.901 17.198 1.00 89.50 87 SER A N 1
ATOM 715 C CA . SER A 1 87 ? -11.788 7.064 16.843 1.00 89.50 87 SER A CA 1
ATOM 716 C C . SER A 1 87 ? -10.992 8.369 16.781 1.00 89.50 87 SER A C 1
ATOM 718 O O . SER A 1 87 ? -11.376 9.271 16.044 1.00 89.50 87 SER A O 1
ATOM 720 N N . VAL A 1 88 ? -9.940 8.493 17.595 1.00 91.94 88 VAL A N 1
ATOM 721 C CA . VAL A 1 88 ? -9.088 9.693 17.670 1.00 91.94 88 VAL A CA 1
ATOM 722 C C . VAL A 1 88 ? -7.859 9.530 16.781 1.00 91.94 88 VAL A C 1
ATOM 724 O O . VAL A 1 88 ? -7.474 10.464 16.086 1.00 91.94 88 VAL A O 1
ATOM 727 N N . ASP A 1 89 ? -7.285 8.327 16.772 1.00 90.19 89 ASP A N 1
ATOM 728 C CA . ASP A 1 89 ? -6.128 7.972 15.961 1.00 90.19 89 ASP A CA 1
ATOM 729 C C . ASP A 1 89 ? -6.480 6.823 14.993 1.00 90.19 89 ASP A C 1
ATOM 731 O O . ASP A 1 89 ? -6.607 5.675 15.426 1.00 90.19 89 ASP A O 1
ATOM 735 N N . PRO A 1 90 ? -6.619 7.098 13.681 1.00 86.62 90 PRO A N 1
ATOM 736 C CA . PRO A 1 90 ? -6.896 6.080 12.666 1.00 86.62 90 PRO A CA 1
ATOM 737 C C . PRO A 1 90 ? -5.746 5.094 12.410 1.00 86.62 90 PRO A C 1
ATOM 739 O O . PRO A 1 90 ? -5.925 4.138 11.645 1.00 86.62 90 PRO A O 1
ATOM 742 N N . THR A 1 91 ? -4.554 5.348 12.954 1.00 89.88 91 THR A N 1
ATOM 743 C CA . THR A 1 91 ? -3.403 4.436 12.877 1.00 89.88 91 THR A CA 1
ATOM 744 C C . THR A 1 91 ? -3.402 3.404 14.000 1.00 89.88 91 THR A C 1
ATOM 746 O O . THR A 1 91 ? -2.778 2.356 13.846 1.00 89.88 91 THR A O 1
ATOM 749 N N . LEU A 1 92 ? -4.170 3.648 15.065 1.00 92.56 92 LEU A N 1
ATOM 750 C CA . LEU A 1 92 ? -4.398 2.699 16.144 1.00 92.56 92 LEU A CA 1
ATOM 751 C C . LEU A 1 92 ? -5.489 1.695 15.751 1.00 92.56 92 LEU A C 1
ATOM 753 O O . LEU A 1 92 ? -6.576 2.087 15.317 1.00 92.56 92 LEU A O 1
ATOM 757 N N . PHE A 1 93 ? -5.220 0.406 15.940 1.00 93.06 93 PHE A N 1
ATOM 758 C CA . PHE A 1 93 ? -6.190 -0.668 15.742 1.00 93.06 93 PHE A CA 1
ATOM 759 C C . PHE A 1 93 ? -6.520 -1.305 17.084 1.00 93.06 93 PHE A C 1
ATOM 761 O O . PHE A 1 93 ? -5.655 -1.483 17.924 1.00 93.06 93 PHE A O 1
ATOM 768 N N . ILE A 1 94 ? -7.795 -1.601 17.309 1.00 93.38 94 ILE A N 1
ATOM 769 C CA . ILE A 1 94 ? -8.289 -2.077 18.597 1.00 93.38 94 ILE A CA 1
ATOM 770 C C . ILE A 1 94 ? -9.257 -3.225 18.357 1.00 93.38 94 ILE A C 1
ATOM 772 O O . ILE A 1 94 ? -10.224 -3.072 17.603 1.00 93.38 94 ILE A O 1
ATOM 776 N N . ARG A 1 95 ? -9.055 -4.344 19.052 1.00 93.50 95 ARG A N 1
ATOM 777 C CA . ARG A 1 95 ? -10.021 -5.446 19.120 1.00 93.50 95 ARG A CA 1
ATOM 778 C C . ARG A 1 95 ? -10.412 -5.701 20.570 1.00 93.50 95 ARG A C 1
ATOM 780 O O . ARG A 1 95 ? -9.554 -5.789 21.444 1.00 93.50 95 ARG A O 1
ATOM 787 N N . ARG A 1 96 ? -11.716 -5.807 20.831 1.00 89.75 96 ARG A N 1
ATOM 788 C CA . ARG A 1 96 ? -12.263 -6.075 22.168 1.00 89.75 96 ARG A CA 1
ATOM 789 C C . ARG A 1 96 ? -12.819 -7.487 22.224 1.00 89.75 96 ARG A C 1
ATOM 791 O O . ARG A 1 96 ? -13.760 -7.793 21.497 1.00 89.75 96 ARG A O 1
ATOM 798 N N . ASN A 1 97 ? -12.284 -8.298 23.129 1.00 87.75 97 ASN A N 1
ATOM 799 C CA . ASN A 1 97 ? -12.766 -9.646 23.406 1.00 87.75 97 ASN A CA 1
ATOM 800 C C . ASN A 1 97 ? -13.261 -9.695 24.857 1.00 87.75 97 ASN A C 1
ATOM 802 O O . ASN A 1 97 ? -12.505 -9.980 25.780 1.00 87.75 97 ASN A O 1
ATOM 806 N N . GLY A 1 98 ? -14.538 -9.373 25.077 1.00 84.69 98 GLY A N 1
ATOM 807 C CA . GLY A 1 98 ? -15.083 -9.250 26.432 1.00 84.69 98 GLY A CA 1
ATOM 808 C C . GLY A 1 98 ? -14.432 -8.093 27.196 1.00 84.69 98 GLY A C 1
ATOM 809 O O . GLY A 1 98 ? -14.562 -6.942 26.779 1.00 84.69 98 GLY A O 1
ATOM 810 N N . ASN A 1 99 ? -13.740 -8.404 28.297 1.00 87.38 99 ASN A N 1
ATOM 811 C CA . ASN A 1 99 ? -12.979 -7.424 29.085 1.00 87.38 99 ASN A CA 1
ATOM 812 C C . ASN A 1 99 ? -11.547 -7.213 28.567 1.00 87.38 99 ASN A C 1
ATOM 814 O O . ASN A 1 99 ? -10.895 -6.259 28.991 1.00 87.38 99 ASN A O 1
ATOM 818 N N . ASP A 1 100 ? -11.071 -8.064 27.654 1.00 85.44 100 ASP A N 1
ATOM 819 C CA . ASP A 1 100 ? -9.712 -7.984 27.132 1.00 85.44 100 ASP A CA 1
ATOM 820 C C . ASP A 1 100 ? -9.644 -7.015 25.951 1.00 85.44 100 ASP A C 1
ATOM 822 O O . ASP A 1 100 ? -10.464 -7.048 25.022 1.00 85.44 100 ASP A O 1
ATOM 826 N N . LEU A 1 101 ? -8.635 -6.150 25.988 1.00 86.69 101 LEU A N 1
ATOM 827 C CA . LEU A 1 101 ? -8.331 -5.181 24.947 1.00 86.69 101 LEU A CA 1
ATOM 828 C C . LEU A 1 101 ? -7.033 -5.591 24.258 1.00 86.69 101 LEU A C 1
ATOM 830 O O . LEU A 1 101 ? -5.986 -5.658 24.896 1.00 86.69 101 LEU A O 1
ATOM 834 N N . LEU A 1 102 ? -7.109 -5.831 22.954 1.00 84.75 102 LEU A N 1
ATOM 835 C CA . LEU A 1 102 ? -5.942 -6.009 22.101 1.00 84.75 102 LEU A CA 1
ATOM 836 C C . LEU A 1 102 ? -5.714 -4.713 21.325 1.00 84.75 102 LEU A C 1
ATOM 838 O O . LEU A 1 102 ? -6.650 -4.192 20.707 1.00 84.75 102 LEU A O 1
ATOM 842 N N . LEU A 1 103 ? -4.485 -4.212 21.407 1.00 81.06 103 LEU A N 1
ATOM 843 C CA . LEU A 1 103 ? -3.971 -3.027 20.719 1.00 81.06 103 LEU A CA 1
ATOM 844 C C . LEU A 1 103 ? -2.987 -3.456 19.627 1.00 81.06 103 LEU A C 1
ATOM 846 O O . LEU A 1 103 ? -2.304 -4.483 19.847 1.00 81.06 103 LEU A O 1
#

Secondary structure (DSSP, 8-state):
-----------S------SSSSSHHHHTTPPPSS--EEEPPTT---SS-TT-EEEPSSPPTT-TTHHHHHHHHHHHHHHHTT-EE-SS-TT-EEEEETTEEE-

Organism: Tanacetum cinerariifolium (NCBI:txid118510)

Sequence (103 aa):
MQEELHEFERLEEEGIDFEESFAPTAFLNGNLREEVYVSQPNGFVDADNPNHVYKLKKALYGLKQAPRAWYDMLSLFLLYQDFSKGSVDPTLFIRRNGNDLLL

InterPro domains:
  IPR013103 Reverse transcriptase, RNA-dependent DNA polymerase [PF07727] (25-102)

pLDDT: mean 77.65, std 20.44, range [31.42, 96.5]

Foldseek 3Di:
DDDDDDDPDDDPDPDDPPPDDPPQVLLQAFADPDWDWAQQDPPRQDPVCNPDIDTDRGGHPPDPCSVVSSQVVVLVVLVVVVWDADPVHRSDTWHDDPPDIDD